Protein AF-A0A3M0ZPH9-F1 (afdb_monomer)

Foldseek 3Di:
DDDDDDDDDDDDDDDDDDDDPDDDPPDPPVPDPPDPPPPDDPVQWDDDDDDDTHGRDDDDDDDFDDQEFEEELPPEDLQFPRRDLVRHHNDALQFPPRDHNNVVDDDQ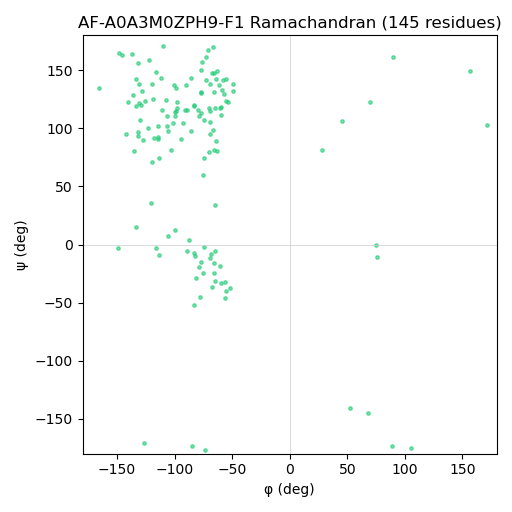GEYEYAAPGDDPTDGDDPDAADPVGGRHDYYDPVGHDHD

Secondary structure (DSSP, 8-state):
-----------------------------TT----------GGGEEE-SSS-EEE-PPPP-----SEEEEE-TTT--TTS-SSSGGG-BSS-TTSTT--HHHHH--SSEEEEEEET----S---------SSS--EEEEEEEEES--

Nearest PDB structures (foldseek):
  7v6i-assembly1_A  TM=6.577E-01  e=1.053E-01  Bifidobacterium saguini DSM 23967

Sequence (147 aa):
MVSNDYRVKSAMMLALLSIVCFGQQTGWDGRDFGKVPSRVDPAAIKVDGPVDIEWLPAPYGFKVEGEVAYIDFENGDDTNTGRSKDSAWKHHPWDPNASGNAKGAKGICTYVFKGGVVYRGALICRESGTAAQPIRLVRDPSWGDGD

Mean predicted aligned error: 15.44 Å

pLDDT: mean 75.66, std 24.24, range [30.03, 98.69]

Solvent-accessible surface area (backbone atoms only — not comparable to full-atom values): 9625 Å² total; per-residue (Å²): 139,89,81,90,85,89,80,85,78,86,84,86,77,90,80,81,88,78,92,77,90,72,89,73,86,72,75,86,64,95,80,73,86,74,73,74,83,72,86,62,67,76,90,28,57,51,73,74,64,100,79,46,74,47,86,43,76,78,79,88,73,79,80,84,59,84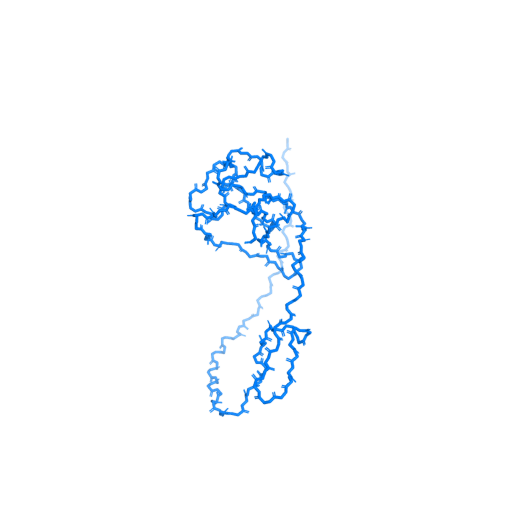,49,60,36,25,32,28,58,84,82,30,40,22,72,35,83,15,72,39,84,93,32,12,9,28,36,56,42,45,19,84,85,28,41,64,47,24,39,70,54,82,81,62,33,23,38,33,38,40,26,58,56,79,75,87,76,53,82,53,83,85,76,79,50,47,95,91,50,57,57,40,82,45,53,44,89,92,34,58,75,52,133

Structure (mmCIF, N/CA/C/O backbone):
data_AF-A0A3M0ZPH9-F1
#
_entry.id   AF-A0A3M0ZPH9-F1
#
loop_
_atom_site.group_PDB
_atom_site.id
_atom_site.type_symbol
_atom_site.label_atom_id
_atom_site.label_alt_id
_atom_site.label_comp_id
_atom_site.label_asym_id
_atom_site.label_entity_id
_atom_site.label_seq_id
_atom_site.pdbx_PDB_ins_code
_atom_site.Cartn_x
_atom_site.Cartn_y
_atom_site.Cartn_z
_atom_site.occupancy
_atom_site.B_iso_or_equiv
_atom_site.auth_seq_id
_atom_site.auth_comp_id
_atom_site.auth_asym_id
_atom_site.auth_atom_id
_atom_site.pdbx_PDB_model_num
ATOM 1 N N . MET A 1 1 ? -27.517 44.848 11.604 1.00 36.81 1 MET A N 1
ATOM 2 C CA . MET A 1 1 ? -27.925 45.640 10.425 1.00 36.81 1 MET A CA 1
ATOM 3 C C . MET A 1 1 ? -27.174 45.114 9.217 1.00 36.81 1 MET A C 1
ATOM 5 O O . MET A 1 1 ? -25.995 44.812 9.328 1.00 36.81 1 MET A O 1
ATOM 9 N N . VAL A 1 2 ? -27.925 44.892 8.145 1.00 38.91 2 VAL A N 1
ATOM 10 C CA . VAL A 1 2 ? -27.596 44.189 6.897 1.00 38.91 2 VAL A CA 1
ATOM 11 C C . VAL A 1 2 ? -26.930 45.134 5.891 1.00 38.91 2 VAL A C 1
ATOM 13 O O . VAL A 1 2 ? -27.353 46.280 5.819 1.00 38.91 2 VAL A O 1
ATOM 16 N N . SER A 1 3 ? -25.956 44.634 5.115 1.00 38.31 3 SER A N 1
ATOM 17 C CA . SER A 1 3 ? -25.769 44.811 3.648 1.00 38.31 3 SER A CA 1
ATOM 18 C C . SER A 1 3 ? -24.392 44.218 3.301 1.00 38.31 3 SER A C 1
ATOM 20 O O . SER A 1 3 ? -23.387 44.705 3.798 1.00 38.31 3 SER A O 1
ATOM 22 N N . ASN A 1 4 ? -24.251 43.025 2.719 1.00 39.53 4 ASN A N 1
ATOM 23 C CA . ASN A 1 4 ? -24.488 42.624 1.327 1.00 39.53 4 ASN A CA 1
ATOM 24 C C . ASN A 1 4 ? -23.898 43.603 0.301 1.00 39.53 4 ASN A C 1
ATOM 26 O O . ASN A 1 4 ? -24.471 44.664 0.079 1.00 39.53 4 ASN A O 1
ATOM 30 N N . ASP A 1 5 ? -22.799 43.203 -0.344 1.00 48.16 5 ASP A N 1
ATOM 31 C CA . ASP A 1 5 ? -22.363 43.764 -1.622 1.00 48.16 5 ASP A CA 1
ATOM 32 C C . ASP A 1 5 ? -21.781 42.651 -2.504 1.00 48.16 5 ASP A C 1
ATOM 34 O O . ASP A 1 5 ? -20.621 42.250 -2.416 1.00 48.16 5 ASP A O 1
ATOM 38 N N . TYR A 1 6 ? -22.661 42.122 -3.354 1.00 34.28 6 TYR A N 1
ATOM 39 C CA . TYR A 1 6 ? -22.329 41.328 -4.526 1.00 34.28 6 TYR A CA 1
ATOM 40 C C . TYR A 1 6 ? -21.998 42.289 -5.670 1.00 34.28 6 TYR A C 1
ATOM 42 O O . TYR A 1 6 ? -22.869 43.027 -6.129 1.00 34.28 6 TYR A O 1
ATOM 50 N N . ARG A 1 7 ? -20.782 42.222 -6.219 1.00 43.34 7 ARG A N 1
ATOM 51 C CA . ARG A 1 7 ? -20.509 42.726 -7.573 1.00 43.34 7 ARG A CA 1
ATOM 52 C C . ARG A 1 7 ? -19.824 41.673 -8.427 1.00 43.34 7 ARG A C 1
ATOM 54 O O . ARG A 1 7 ? -18.609 41.557 -8.518 1.00 43.34 7 ARG A O 1
ATOM 61 N N . VAL A 1 8 ? -20.714 40.937 -9.075 1.00 38.97 8 VAL A N 1
ATOM 62 C CA . VAL A 1 8 ? -20.555 40.145 -10.286 1.00 38.97 8 VAL A CA 1
ATOM 63 C C . VAL A 1 8 ? -19.866 40.979 -11.373 1.00 38.97 8 VAL A C 1
ATOM 65 O O . VAL A 1 8 ? -20.310 42.087 -11.675 1.00 38.97 8 VAL A O 1
ATOM 68 N N . LYS A 1 9 ? -18.838 40.430 -12.023 1.00 43.12 9 LYS A N 1
ATOM 69 C CA . LYS A 1 9 ? -18.496 40.791 -13.404 1.00 43.12 9 LYS A CA 1
ATOM 70 C C . LYS A 1 9 ? -18.298 39.515 -14.208 1.00 43.12 9 LYS A C 1
ATOM 72 O O . LYS A 1 9 ? -17.228 38.920 -14.223 1.00 43.12 9 LYS A O 1
ATOM 77 N N . SER A 1 10 ? -19.394 39.112 -14.847 1.00 33.94 10 SER A N 1
ATOM 78 C CA . SER A 1 10 ? -19.384 38.241 -16.015 1.00 33.94 10 SER A CA 1
ATOM 79 C C . SER A 1 10 ? -18.534 38.877 -17.112 1.00 33.94 10 SER A C 1
ATOM 81 O O . SER A 1 10 ? -18.770 40.028 -17.475 1.00 33.94 10 SER A O 1
ATOM 83 N N . ALA A 1 11 ? -17.606 38.112 -17.675 1.00 37.72 11 ALA A N 1
ATOM 84 C CA . ALA A 1 11 ? -17.144 38.299 -19.042 1.00 37.72 11 ALA A CA 1
ATOM 85 C C . ALA A 1 11 ? -17.503 37.019 -19.798 1.00 37.72 11 ALA A C 1
ATOM 87 O O . ALA A 1 11 ? -16.804 36.012 -19.771 1.00 37.72 11 ALA A O 1
ATOM 88 N N . MET A 1 12 ? -18.691 37.073 -20.383 1.00 33.50 12 MET A N 1
ATOM 89 C CA . MET A 1 12 ? -19.226 36.129 -21.343 1.00 33.50 12 MET A CA 1
ATOM 90 C C . MET A 1 12 ? -18.589 36.477 -22.692 1.00 33.50 12 MET A C 1
ATOM 92 O O . MET A 1 12 ? -18.816 37.569 -23.205 1.00 33.50 12 MET A O 1
ATOM 96 N N . MET A 1 13 ? -17.794 35.577 -23.265 1.00 30.03 13 MET A N 1
ATOM 97 C CA . MET A 1 13 ? -17.472 35.632 -24.690 1.00 30.03 13 MET A CA 1
ATOM 98 C C . MET A 1 13 ? -17.670 34.242 -25.283 1.00 30.03 13 MET A C 1
ATOM 100 O O . MET A 1 13 ? -16.831 33.354 -25.170 1.00 30.03 13 MET A O 1
ATOM 104 N N . LEU A 1 14 ? -18.860 34.077 -25.864 1.00 34.34 14 LEU A N 1
ATOM 105 C CA . LEU A 1 14 ? -19.174 33.044 -26.838 1.00 34.34 14 LEU A CA 1
ATOM 106 C C . LEU A 1 14 ? -18.231 33.188 -28.039 1.00 34.34 14 LEU A C 1
ATOM 108 O O . LEU A 1 14 ? -18.152 34.265 -28.628 1.00 34.34 14 LEU A O 1
ATOM 112 N N . ALA A 1 15 ? -17.652 32.076 -28.480 1.00 34.53 15 ALA A N 1
ATOM 113 C CA . ALA A 1 15 ? -17.408 31.839 -29.895 1.00 34.53 15 ALA A CA 1
ATOM 114 C C . ALA A 1 15 ? -17.694 30.365 -30.206 1.00 34.53 15 ALA A C 1
ATOM 116 O O . ALA A 1 15 ? -17.187 29.449 -29.564 1.00 34.53 15 ALA A O 1
ATOM 117 N N . LEU A 1 16 ? -18.609 30.204 -31.155 1.00 33.28 16 LEU A N 1
ATOM 118 C CA . LEU A 1 16 ? -19.181 28.988 -31.708 1.00 33.28 16 LEU A CA 1
ATOM 119 C C . LEU A 1 16 ? -18.205 28.219 -32.613 1.00 33.28 16 LEU A C 1
ATOM 121 O O . LEU A 1 16 ? -17.331 28.822 -33.224 1.00 33.28 16 LEU A O 1
ATOM 125 N N . LEU A 1 17 ? -18.552 26.937 -32.812 1.00 31.64 17 LEU A N 1
ATOM 126 C CA . LEU A 1 17 ? -18.252 26.077 -33.970 1.00 31.64 17 LEU A CA 1
ATOM 127 C C . LEU A 1 17 ? -16.768 25.673 -34.132 1.00 31.64 17 LEU A C 1
ATOM 129 O O . LEU A 1 17 ? -15.890 26.493 -34.333 1.00 31.64 17 LEU A O 1
ATOM 133 N N . SER A 1 18 ? -16.401 24.392 -34.171 1.00 36.06 18 SER A N 1
ATOM 134 C CA . SER A 1 18 ? -16.939 23.400 -35.104 1.00 36.06 18 SER A CA 1
ATOM 135 C C . SER A 1 18 ? -16.574 21.983 -34.652 1.00 36.06 18 SER A C 1
ATOM 137 O O . SER A 1 18 ? -15.418 21.700 -34.347 1.00 36.06 18 SER A O 1
ATOM 139 N N . ILE A 1 19 ? -17.551 21.076 -34.681 1.00 48.06 19 ILE A N 1
ATOM 140 C CA . ILE A 1 19 ? -17.298 19.638 -34.773 1.00 48.06 19 ILE A CA 1
ATOM 141 C C . ILE A 1 19 ? -16.753 19.391 -36.178 1.00 48.06 19 ILE A C 1
ATOM 143 O O . ILE A 1 19 ? -17.467 19.586 -37.159 1.00 48.06 19 ILE A O 1
ATOM 147 N N . VAL A 1 20 ? -15.502 18.953 -36.275 1.00 40.59 20 VAL A N 1
ATOM 148 C CA . VAL A 1 20 ? -14.995 18.285 -37.472 1.00 40.59 20 VAL A CA 1
ATOM 149 C C . VAL A 1 20 ? -14.685 16.852 -37.070 1.00 40.59 20 VAL A C 1
ATOM 151 O O . VAL A 1 20 ? -13.602 16.529 -36.591 1.00 40.59 20 VAL A O 1
ATOM 154 N N . CYS A 1 21 ? -15.674 15.982 -37.262 1.00 42.22 21 CYS A N 1
ATOM 155 C CA . CYS A 1 21 ? -15.413 14.576 -37.516 1.00 42.22 21 CYS A CA 1
ATOM 156 C C . CYS A 1 21 ? -14.781 14.494 -38.909 1.00 42.22 21 CYS A C 1
ATOM 158 O O . CYS A 1 21 ? -15.496 14.475 -39.907 1.00 42.22 21 CYS A O 1
ATOM 160 N N . PHE A 1 22 ? -13.453 14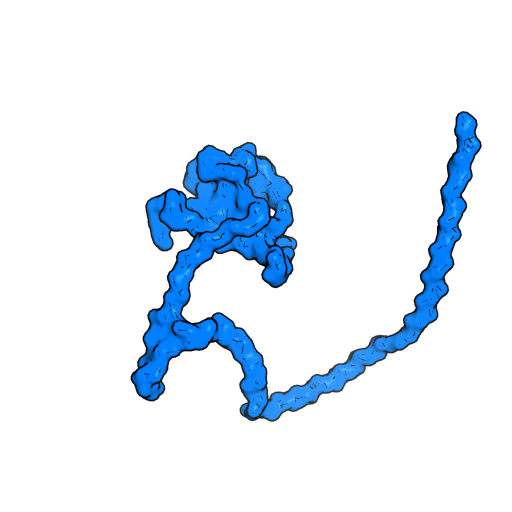.471 -38.989 1.00 37.44 22 PHE A N 1
ATOM 161 C CA . PHE A 1 22 ? -12.775 13.963 -40.175 1.00 37.44 22 PHE A CA 1
ATOM 162 C C . PHE A 1 22 ? -12.182 12.610 -39.824 1.00 37.44 22 PHE A C 1
ATOM 164 O O . PHE A 1 22 ? -11.158 12.506 -39.152 1.00 37.44 22 PHE A O 1
ATOM 171 N N . GLY A 1 23 ? -12.868 11.562 -40.281 1.00 47.47 23 GLY A N 1
ATOM 172 C CA . GLY A 1 23 ? -12.226 10.285 -40.499 1.00 47.47 23 GLY A CA 1
ATOM 173 C C . GLY A 1 23 ? -11.110 10.499 -41.511 1.00 47.47 23 GLY A C 1
ATOM 174 O O . GLY A 1 23 ? -11.360 10.776 -42.680 1.00 47.47 23 GLY A O 1
ATOM 175 N N . GLN A 1 24 ? -9.874 10.378 -41.053 1.00 41.00 24 GLN A N 1
ATOM 176 C CA . GLN A 1 24 ? -8.771 10.010 -41.917 1.00 41.00 24 GLN A CA 1
ATOM 177 C C . GLN A 1 24 ? -8.311 8.651 -41.425 1.00 41.00 24 GLN A C 1
ATOM 179 O O . GLN A 1 24 ? -7.505 8.510 -40.511 1.00 41.00 24 GLN A O 1
ATOM 184 N N . GLN A 1 25 ? -8.920 7.641 -42.032 1.00 48.00 25 GLN A N 1
ATOM 185 C CA . GLN A 1 25 ? -8.386 6.299 -42.126 1.00 48.00 25 GLN A CA 1
ATOM 186 C C . GLN A 1 25 ? -7.090 6.423 -42.938 1.00 48.00 25 GLN A C 1
ATOM 188 O O . GLN A 1 25 ? -7.082 6.263 -44.156 1.00 48.00 25 GLN A O 1
ATOM 193 N N . THR A 1 26 ? -6.009 6.845 -42.281 1.00 40.53 26 THR A N 1
ATOM 194 C CA . THR A 1 26 ? -4.679 6.841 -42.880 1.00 40.53 26 THR A CA 1
ATOM 195 C C . THR A 1 26 ? -4.266 5.388 -43.001 1.00 40.53 26 THR A C 1
ATOM 197 O O . THR A 1 26 ? -4.232 4.654 -42.012 1.00 40.53 26 THR A O 1
ATOM 200 N N . GLY A 1 27 ? -4.073 4.971 -44.248 1.00 34.84 27 GLY A N 1
ATOM 201 C CA . GLY A 1 27 ? -3.780 3.602 -44.619 1.00 34.84 27 GLY A CA 1
ATOM 202 C C . GLY A 1 27 ? -2.658 3.007 -43.782 1.00 34.84 27 GLY A C 1
ATOM 203 O O . GLY A 1 27 ? -1.635 3.639 -43.532 1.00 34.84 27 GLY A O 1
ATOM 204 N N . TRP A 1 28 ? -2.869 1.755 -43.388 1.00 37.12 28 TRP A N 1
ATOM 205 C CA . TRP A 1 28 ? -1.797 0.849 -43.016 1.00 37.12 28 TRP A CA 1
ATOM 206 C C . TRP A 1 28 ? -0.951 0.563 -44.263 1.00 37.12 28 TRP A C 1
ATOM 208 O O . TRP A 1 28 ? -1.128 -0.434 -44.959 1.00 37.12 28 TRP A O 1
ATOM 218 N N . ASP A 1 29 ? -0.050 1.485 -44.572 1.00 45.78 29 ASP A N 1
ATOM 219 C CA . ASP A 1 29 ? 1.197 1.177 -45.252 1.00 45.78 29 ASP A CA 1
ATOM 220 C C . ASP A 1 29 ? 2.030 0.392 -44.232 1.00 45.78 29 ASP A C 1
ATOM 222 O O . ASP A 1 29 ? 2.493 0.946 -43.239 1.00 45.78 29 ASP A O 1
ATOM 226 N N . GLY A 1 30 ? 2.153 -0.922 -44.419 1.00 51.56 30 GLY A N 1
ATOM 227 C CA . GLY A 1 30 ? 2.853 -1.829 -43.506 1.00 51.56 30 GLY A CA 1
ATOM 228 C C . GLY A 1 30 ? 4.369 -1.605 -43.372 1.00 51.56 30 GLY A C 1
ATOM 229 O O . GLY A 1 30 ? 5.095 -2.588 -43.232 1.00 51.56 30 GLY A O 1
ATOM 230 N N . ARG A 1 31 ? 4.875 -0.366 -43.451 1.00 50.19 31 ARG A N 1
ATOM 231 C CA . ARG A 1 31 ? 6.302 -0.022 -43.333 1.00 50.19 31 ARG A CA 1
ATOM 232 C C . ARG A 1 31 ? 6.628 1.160 -42.417 1.00 50.19 31 ARG A C 1
ATOM 234 O O . ARG A 1 31 ? 7.771 1.605 -42.435 1.00 50.19 31 ARG A O 1
ATOM 241 N N . ASP A 1 32 ? 5.708 1.609 -41.564 1.00 47.06 32 ASP A N 1
ATOM 242 C CA . ASP A 1 32 ? 6.008 2.638 -40.557 1.00 47.06 32 ASP A CA 1
ATOM 243 C C . ASP A 1 32 ? 5.912 2.077 -39.127 1.00 47.06 32 ASP A C 1
ATOM 245 O O . ASP A 1 32 ? 4.972 2.327 -38.373 1.00 47.06 32 ASP A O 1
ATOM 249 N N . PHE A 1 33 ? 6.915 1.285 -38.729 1.00 44.66 33 PHE A N 1
ATOM 250 C CA . PHE A 1 33 ? 7.170 0.976 -37.315 1.00 44.66 33 PHE A CA 1
ATOM 251 C C . PHE A 1 33 ? 7.811 2.196 -36.629 1.00 44.66 33 PHE A C 1
ATOM 253 O O . PHE A 1 33 ? 8.930 2.145 -36.113 1.00 44.66 33 PHE A O 1
ATOM 260 N N . GLY A 1 34 ? 7.103 3.325 -36.639 1.00 40.06 34 GLY A N 1
ATOM 261 C CA . GLY A 1 34 ? 7.456 4.518 -35.885 1.00 40.06 34 GLY A CA 1
ATOM 262 C C . GLY A 1 34 ? 7.338 4.235 -34.392 1.00 40.06 34 GLY A C 1
ATOM 263 O O . GLY A 1 34 ? 6.240 4.247 -33.847 1.00 40.06 34 GLY A O 1
ATOM 264 N N . LYS A 1 35 ? 8.479 3.944 -33.753 1.00 45.94 35 LYS A N 1
ATOM 265 C CA . LYS A 1 35 ? 8.708 3.894 -32.296 1.00 45.94 35 LYS A CA 1
ATOM 266 C C . LYS A 1 35 ? 7.465 3.540 -31.473 1.00 45.94 35 LYS A C 1
ATOM 268 O O . LYS A 1 35 ? 6.874 4.387 -30.805 1.00 45.94 35 LYS A O 1
ATOM 273 N N . VAL A 1 36 ? 7.165 2.249 -31.397 1.00 42.66 36 VAL A N 1
ATOM 274 C CA . VAL A 1 36 ? 6.614 1.710 -30.150 1.00 42.66 36 VAL A CA 1
ATOM 275 C C . VAL A 1 36 ? 7.591 2.123 -29.043 1.00 42.66 36 VAL A C 1
ATOM 277 O O . VAL A 1 36 ? 8.775 1.798 -29.165 1.00 42.66 36 VAL A O 1
ATOM 280 N N . PRO A 1 37 ? 7.188 2.852 -27.985 1.00 40.72 37 PRO A N 1
ATOM 281 C CA . PRO A 1 37 ? 8.040 2.991 -26.820 1.00 40.72 37 PRO A CA 1
ATOM 282 C C . PRO A 1 37 ? 8.062 1.624 -26.134 1.00 40.72 37 PRO A C 1
ATOM 284 O O . PRO A 1 37 ? 7.342 1.382 -25.168 1.00 40.72 37 PRO A O 1
ATOM 287 N N . SER A 1 38 ? 8.874 0.701 -26.653 1.00 46.91 38 SER A N 1
ATOM 288 C CA . SER A 1 38 ? 9.339 -0.443 -25.889 1.00 46.91 38 SER A CA 1
ATOM 289 C C . SER A 1 38 ? 10.177 0.150 -24.769 1.00 46.91 38 SER A C 1
ATOM 291 O O . SER A 1 38 ? 11.362 0.437 -24.939 1.00 46.91 38 SER A O 1
ATOM 293 N N . ARG A 1 39 ? 9.535 0.459 -23.644 1.00 52.62 39 ARG A N 1
ATOM 294 C CA . ARG A 1 39 ? 10.223 0.950 -22.459 1.00 52.62 39 ARG A CA 1
ATOM 295 C C . ARG A 1 39 ? 10.942 -0.231 -21.814 1.00 52.62 39 ARG A C 1
ATOM 297 O O . ARG A 1 39 ? 10.509 -0.756 -20.798 1.00 52.62 39 ARG A O 1
ATOM 304 N N . VAL A 1 40 ? 12.030 -0.642 -22.449 1.00 47.78 40 VAL A N 1
ATOM 305 C CA . VAL A 1 40 ? 13.154 -1.303 -21.802 1.00 47.78 40 VAL A CA 1
ATOM 306 C C . VAL A 1 40 ? 14.262 -0.267 -21.889 1.00 47.78 40 VAL A C 1
ATOM 308 O O . VAL A 1 40 ? 14.609 0.159 -22.991 1.00 47.78 40 VAL A O 1
ATOM 311 N N . ASP A 1 41 ? 14.736 0.238 -20.751 1.00 45.44 41 ASP A N 1
ATOM 312 C CA . ASP A 1 41 ? 15.901 1.121 -20.758 1.00 45.44 41 ASP A CA 1
ATOM 313 C C . ASP A 1 41 ? 17.049 0.381 -21.471 1.00 45.44 41 ASP A C 1
ATOM 315 O O . ASP A 1 41 ? 17.407 -0.721 -21.048 1.00 45.44 41 ASP A O 1
ATOM 319 N N . PRO A 1 42 ? 17.648 0.939 -22.541 1.00 48.88 42 PRO A N 1
ATOM 320 C CA . PRO A 1 42 ? 18.685 0.252 -23.316 1.00 48.88 42 PRO A CA 1
ATOM 321 C C . PRO A 1 42 ? 19.972 -0.004 -22.516 1.00 48.88 42 PRO A C 1
ATOM 323 O O . PRO A 1 42 ? 20.867 -0.688 -22.996 1.00 48.88 42 PRO A O 1
ATOM 326 N N . ALA A 1 43 ? 20.066 0.500 -21.282 1.00 50.22 43 ALA A N 1
ATOM 327 C CA . ALA A 1 43 ? 21.145 0.173 -20.357 1.00 50.22 43 ALA A CA 1
ATOM 328 C C . ALA A 1 43 ? 21.097 -1.282 -19.835 1.00 50.22 43 ALA A C 1
ATOM 330 O O . ALA A 1 43 ? 22.065 -1.721 -19.221 1.00 50.22 43 ALA A O 1
ATOM 331 N N . ALA A 1 44 ? 20.001 -2.018 -20.064 1.00 55.12 44 ALA A N 1
ATOM 332 C CA . ALA A 1 44 ? 19.747 -3.333 -19.469 1.00 55.12 44 ALA A CA 1
ATOM 333 C C . ALA A 1 44 ? 19.907 -4.534 -20.424 1.00 55.12 44 ALA A C 1
ATOM 335 O O . ALA A 1 44 ? 19.543 -5.651 -20.053 1.00 55.12 44 ALA A O 1
ATOM 336 N N . ILE A 1 45 ? 20.400 -4.327 -21.651 1.00 53.25 45 ILE A N 1
ATOM 337 C CA . ILE A 1 45 ? 20.541 -5.394 -22.654 1.00 53.25 45 ILE A CA 1
ATOM 338 C C . ILE A 1 45 ? 21.932 -5.316 -23.285 1.00 53.25 45 ILE A C 1
ATOM 340 O O . ILE A 1 45 ? 22.262 -4.323 -23.936 1.00 53.25 45 ILE A O 1
ATOM 344 N N . LYS A 1 46 ? 22.730 -6.378 -23.141 1.00 57.59 46 LYS A N 1
ATOM 345 C CA . LYS A 1 46 ? 23.870 -6.634 -24.033 1.00 57.59 46 LYS A CA 1
ATOM 346 C C . LYS A 1 46 ? 23.444 -7.652 -25.084 1.00 57.59 46 LYS A C 1
ATOM 348 O O . LYS A 1 46 ? 22.780 -8.632 -24.752 1.00 57.59 46 LYS A O 1
ATOM 353 N N . VAL A 1 47 ? 23.788 -7.381 -26.341 1.00 56.59 47 VAL A N 1
ATOM 354 C CA . VAL A 1 47 ? 23.501 -8.264 -27.478 1.00 56.59 47 VAL A CA 1
ATOM 355 C C . VAL A 1 47 ? 24.832 -8.763 -28.024 1.00 56.59 47 VAL A C 1
ATOM 357 O O . VAL A 1 47 ? 25.512 -8.033 -28.746 1.00 56.59 47 VAL A O 1
ATOM 360 N N . ASP A 1 48 ? 25.188 -9.998 -27.685 1.00 57.53 48 ASP A N 1
ATOM 361 C CA . ASP A 1 48 ? 26.409 -10.652 -28.159 1.00 57.53 48 ASP A CA 1
ATOM 362 C C . ASP A 1 48 ? 26.040 -11.655 -29.268 1.00 57.53 48 ASP A C 1
ATOM 364 O O . ASP A 1 48 ? 25.885 -12.851 -29.050 1.00 57.53 48 ASP A O 1
ATOM 368 N N . GLY A 1 49 ? 25.865 -11.160 -30.498 1.00 59.12 49 GLY A N 1
ATOM 369 C CA . GLY A 1 49 ? 25.592 -12.001 -31.673 1.00 59.12 49 GLY A CA 1
ATOM 370 C C . GLY A 1 49 ? 24.104 -12.287 -31.947 1.00 59.12 49 GLY A C 1
ATOM 371 O O . GLY A 1 49 ? 23.228 -11.664 -31.352 1.00 59.12 49 GLY A O 1
ATOM 372 N N . PRO A 1 50 ? 23.786 -13.164 -32.923 1.00 63.75 50 PRO A N 1
ATOM 373 C CA . PRO A 1 50 ? 22.483 -13.165 -33.595 1.00 63.75 50 PRO A CA 1
ATOM 374 C C . PRO A 1 50 ? 21.271 -13.588 -32.745 1.00 63.75 50 PRO A C 1
ATOM 376 O O . PRO A 1 50 ? 20.156 -13.430 -33.237 1.00 63.75 50 PRO A O 1
ATOM 379 N N . VAL A 1 51 ? 21.439 -14.095 -31.514 1.00 60.88 51 VAL A N 1
ATOM 380 C CA . VAL A 1 51 ? 20.306 -14.539 -30.670 1.00 60.88 51 VAL A CA 1
ATOM 381 C C . VAL A 1 51 ? 20.470 -14.403 -29.145 1.00 60.88 51 VAL A C 1
ATOM 383 O O . VAL A 1 51 ? 19.490 -14.651 -28.445 1.00 60.88 51 VAL A O 1
ATOM 386 N N . ASP A 1 52 ? 21.603 -13.954 -28.598 1.00 66.38 52 ASP A N 1
ATOM 387 C CA . ASP A 1 52 ? 21.773 -13.918 -27.135 1.00 66.38 52 ASP A CA 1
ATOM 388 C C . ASP A 1 52 ? 21.522 -12.509 -26.567 1.00 66.38 52 ASP A C 1
ATOM 390 O O . ASP A 1 52 ? 22.292 -11.574 -26.791 1.00 66.38 52 ASP A O 1
ATOM 394 N N . ILE A 1 53 ? 20.410 -12.361 -25.833 1.00 74.44 53 ILE A N 1
ATOM 395 C CA . ILE A 1 53 ? 20.100 -11.181 -25.012 1.00 74.44 53 ILE A CA 1
ATOM 396 C C . ILE A 1 53 ? 20.459 -11.462 -23.549 1.00 74.44 53 ILE A C 1
ATOM 398 O O . ILE A 1 53 ? 19.849 -12.312 -22.899 1.00 74.44 53 ILE A O 1
ATOM 402 N N . GLU A 1 54 ? 21.436 -10.735 -23.007 1.00 75.38 54 GLU A N 1
ATOM 403 C CA . GLU A 1 54 ? 21.741 -10.769 -21.572 1.00 75.38 54 GLU A CA 1
ATOM 404 C C . GLU A 1 54 ? 20.788 -9.817 -20.830 1.00 75.38 54 GLU A C 1
ATOM 406 O O . GLU A 1 54 ? 20.774 -8.612 -21.092 1.00 75.38 54 GLU A O 1
ATOM 411 N N . TRP A 1 55 ? 19.979 -10.347 -19.906 1.00 76.94 55 TRP A N 1
ATOM 412 C CA . TRP A 1 55 ? 19.098 -9.546 -19.050 1.00 76.94 55 TRP A CA 1
ATOM 413 C C . TRP A 1 55 ? 19.896 -8.909 -17.905 1.00 76.94 55 TRP A C 1
ATOM 415 O O . TRP A 1 55 ? 20.322 -9.604 -16.982 1.00 76.94 55 TRP A O 1
ATOM 425 N N . LEU A 1 56 ? 20.067 -7.583 -17.940 1.00 81.12 56 LEU A N 1
ATOM 426 C CA . LEU A 1 56 ? 20.781 -6.798 -16.923 1.00 81.12 56 LEU A CA 1
ATOM 427 C C . LEU A 1 56 ? 19.848 -5.760 -16.274 1.00 81.12 56 LEU A C 1
ATOM 429 O O . LEU A 1 56 ? 19.978 -4.561 -16.530 1.00 81.12 56 LEU A O 1
ATOM 433 N N . PRO A 1 57 ? 18.874 -6.177 -15.447 1.00 82.19 57 PRO A N 1
ATOM 434 C CA . PRO A 1 57 ? 17.939 -5.245 -14.841 1.00 82.19 57 PRO A CA 1
ATOM 435 C C . PRO A 1 57 ? 18.679 -4.291 -13.904 1.00 82.19 57 PRO A C 1
ATOM 437 O O . PRO A 1 57 ? 19.581 -4.685 -13.162 1.00 82.19 57 PRO A O 1
ATOM 440 N N . ALA A 1 58 ? 18.254 -3.029 -13.894 1.00 82.06 58 ALA A N 1
ATOM 441 C CA . ALA A 1 58 ? 18.693 -2.104 -12.862 1.00 82.06 58 ALA A CA 1
ATOM 442 C C . ALA A 1 58 ? 18.308 -2.655 -11.471 1.00 82.06 58 ALA A C 1
ATOM 444 O O . ALA A 1 58 ? 17.210 -3.205 -11.323 1.00 82.06 58 ALA A O 1
ATOM 445 N N . PRO A 1 59 ? 19.167 -2.496 -10.445 1.00 83.25 59 PRO A N 1
ATOM 446 C CA . PRO A 1 59 ? 18.824 -2.888 -9.085 1.00 83.25 59 PRO A CA 1
ATOM 447 C C . PRO A 1 59 ? 17.535 -2.212 -8.613 1.00 83.25 59 PRO A C 1
ATOM 449 O O . PRO A 1 59 ? 17.291 -1.037 -8.901 1.00 83.25 59 PRO A O 1
ATOM 452 N N . TYR A 1 60 ? 16.724 -2.943 -7.850 1.00 83.94 60 TYR A N 1
ATOM 453 C CA . TYR A 1 60 ? 15.529 -2.387 -7.228 1.00 83.94 60 TYR A CA 1
ATOM 454 C C . TYR A 1 60 ? 15.899 -1.233 -6.283 1.00 83.94 60 TYR A C 1
ATOM 456 O O . TYR A 1 60 ? 16.622 -1.416 -5.305 1.00 83.94 60 TYR A O 1
ATOM 464 N N . GLY A 1 61 ? 15.392 -0.035 -6.578 1.00 84.25 61 GLY A N 1
ATOM 465 C CA . GLY A 1 61 ? 15.570 1.149 -5.745 1.00 84.25 61 GLY A CA 1
ATOM 466 C C . GLY A 1 61 ? 14.320 1.429 -4.921 1.00 84.25 61 GLY A C 1
ATOM 467 O O . GLY A 1 61 ? 13.339 1.951 -5.452 1.00 84.25 61 GLY A O 1
ATOM 468 N N . PHE A 1 62 ? 14.357 1.128 -3.621 1.00 87.69 62 PHE A N 1
ATOM 469 C CA . PHE A 1 62 ? 13.296 1.544 -2.706 1.00 87.69 62 PHE A CA 1
ATOM 470 C C . PHE A 1 62 ? 13.265 3.074 -2.613 1.00 87.69 62 PHE A C 1
ATOM 472 O O . PHE A 1 62 ? 14.231 3.705 -2.181 1.00 87.69 62 PHE A O 1
ATOM 479 N N . LYS A 1 63 ? 12.150 3.675 -3.039 1.00 88.38 63 LYS A N 1
ATOM 480 C CA . LYS A 1 63 ? 11.952 5.125 -3.037 1.00 88.38 63 LYS A CA 1
ATOM 481 C C . LYS A 1 63 ? 10.610 5.465 -2.410 1.00 88.38 63 LYS A C 1
ATOM 483 O O . LYS A 1 63 ? 9.569 5.051 -2.918 1.00 88.38 63 LYS A O 1
ATOM 488 N N . VAL A 1 64 ? 10.654 6.265 -1.352 1.00 87.00 64 VAL A N 1
ATOM 489 C CA . VAL A 1 64 ? 9.470 6.842 -0.714 1.00 87.00 64 VAL A CA 1
ATOM 490 C C . VAL A 1 64 ? 9.426 8.326 -1.040 1.00 87.00 64 VAL A C 1
ATOM 492 O O . VAL A 1 64 ? 10.390 9.049 -0.802 1.00 87.00 64 VAL A O 1
ATOM 495 N N . GLU A 1 65 ? 8.312 8.770 -1.612 1.00 84.94 65 GLU A N 1
ATOM 496 C CA . GLU A 1 65 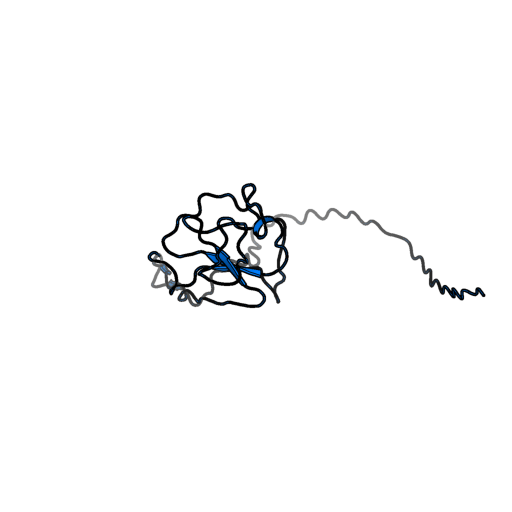? 8.038 10.177 -1.901 1.00 84.94 65 GLU A CA 1
ATOM 497 C C . GLU A 1 65 ? 6.621 10.516 -1.444 1.00 84.94 65 GLU A C 1
ATOM 499 O O . GLU A 1 65 ? 5.705 9.709 -1.614 1.00 84.94 65 GLU A O 1
ATOM 504 N N . GLY A 1 66 ? 6.442 11.721 -0.901 1.00 87.19 66 GLY A N 1
ATOM 505 C CA . GLY A 1 66 ? 5.143 12.185 -0.421 1.00 87.19 66 GLY A CA 1
ATOM 506 C C . GLY A 1 66 ? 4.658 11.424 0.814 1.00 87.19 66 GLY A C 1
ATOM 507 O O . GLY A 1 66 ? 5.449 11.059 1.685 1.00 87.19 66 GLY A O 1
ATOM 508 N N . GLU A 1 67 ? 3.344 11.226 0.898 1.00 92.81 67 GLU A N 1
ATOM 509 C CA . GLU A 1 67 ? 2.730 10.452 1.975 1.00 92.81 67 GLU A CA 1
ATOM 510 C C . GLU A 1 67 ? 3.011 8.957 1.804 1.00 92.81 67 GLU A C 1
ATOM 512 O O . GLU A 1 67 ? 3.000 8.425 0.691 1.00 92.81 67 GLU A O 1
ATOM 517 N N . VAL A 1 68 ? 3.257 8.274 2.922 1.00 95.50 68 VAL A N 1
ATOM 518 C CA . VAL A 1 68 ? 3.570 6.846 2.954 1.00 95.50 68 VAL A CA 1
ATOM 519 C C . VAL A 1 68 ? 2.541 6.090 3.781 1.00 95.50 68 VAL A C 1
ATOM 521 O O . VAL A 1 68 ? 2.145 6.545 4.856 1.00 95.50 68 VAL A O 1
ATOM 524 N N . ALA A 1 69 ? 2.133 4.929 3.281 1.00 97.25 69 ALA A N 1
ATOM 525 C CA . ALA A 1 69 ? 1.268 3.998 3.986 1.00 97.25 69 ALA A CA 1
ATOM 526 C C . ALA A 1 69 ? 1.880 2.594 3.979 1.00 97.25 69 ALA A C 1
ATOM 528 O O . ALA A 1 69 ? 2.303 2.108 2.933 1.00 97.25 69 ALA A O 1
ATOM 529 N N . TYR A 1 70 ? 1.919 1.941 5.135 1.00 98.12 70 TYR A N 1
ATOM 530 C CA . TYR A 1 70 ? 2.477 0.602 5.313 1.00 98.12 70 TYR A CA 1
ATOM 531 C C . TYR A 1 70 ? 1.364 -0.447 5.356 1.00 98.12 70 TYR A C 1
ATOM 533 O O . TYR A 1 70 ? 0.333 -0.234 5.998 1.00 98.12 70 TYR A O 1
ATOM 541 N N . ILE A 1 71 ? 1.578 -1.578 4.682 1.00 98.50 71 ILE A N 1
ATOM 542 C CA . ILE A 1 71 ? 0.602 -2.661 4.526 1.00 98.50 71 ILE A CA 1
ATOM 543 C C . ILE A 1 71 ? 1.246 -3.994 4.917 1.00 98.50 71 ILE A C 1
ATOM 545 O O . ILE A 1 71 ? 2.221 -4.432 4.303 1.00 98.50 71 ILE A O 1
ATOM 549 N N . ASP A 1 72 ? 0.663 -4.650 5.917 1.00 98.31 72 ASP A N 1
ATOM 550 C CA . ASP A 1 72 ? 0.964 -6.016 6.344 1.00 98.31 72 ASP A CA 1
ATOM 551 C C . ASP A 1 72 ? -0.339 -6.822 6.288 1.00 98.31 72 ASP A C 1
ATOM 553 O O . ASP A 1 72 ? -1.183 -6.736 7.175 1.00 98.31 72 ASP A O 1
ATOM 557 N N . PHE A 1 73 ? -0.520 -7.608 5.228 1.00 98.38 73 PHE A N 1
ATOM 558 C CA . PHE A 1 73 ? -1.753 -8.376 5.030 1.00 98.38 73 PHE A CA 1
ATOM 559 C C . PHE A 1 73 ? -1.969 -9.470 6.087 1.00 98.38 73 PHE A C 1
ATOM 561 O O . PHE A 1 73 ? -3.102 -9.889 6.336 1.00 98.38 73 PHE A O 1
ATOM 568 N N . GLU A 1 74 ? -0.897 -9.948 6.714 1.00 97.25 74 GLU A N 1
ATOM 569 C CA . GLU A 1 74 ? -0.965 -11.028 7.690 1.00 97.25 74 GLU A CA 1
ATOM 570 C C . GLU A 1 74 ? -1.351 -10.488 9.069 1.00 97.25 74 GLU A C 1
ATOM 572 O O . GLU A 1 74 ? -2.341 -10.944 9.649 1.00 97.25 74 GLU A O 1
ATOM 577 N N . ASN A 1 75 ? -0.626 -9.469 9.546 1.00 97.81 75 ASN A N 1
ATOM 578 C CA . ASN A 1 75 ? -0.720 -8.981 10.929 1.00 97.81 75 ASN A CA 1
ATOM 579 C C . ASN A 1 75 ? -1.236 -7.541 11.067 1.00 97.81 75 ASN A C 1
ATOM 581 O O . ASN A 1 75 ? -1.379 -7.053 12.187 1.00 97.81 75 ASN A O 1
ATOM 585 N N . GLY A 1 76 ? -1.492 -6.843 9.962 1.00 97.94 76 GLY A N 1
ATOM 586 C CA . GLY A 1 76 ? -2.005 -5.479 9.987 1.00 97.94 76 GLY A CA 1
ATOM 587 C C . GLY A 1 76 ? -3.459 -5.394 10.453 1.00 97.94 76 GLY A C 1
ATOM 588 O O . GLY A 1 76 ? -4.190 -6.388 10.503 1.00 97.94 76 GLY A O 1
ATOM 589 N N . ASP A 1 77 ? -3.889 -4.165 10.737 1.00 98.50 77 ASP A N 1
ATOM 590 C CA . ASP A 1 77 ? -5.268 -3.826 11.096 1.00 98.50 77 ASP A CA 1
ATOM 591 C C . ASP A 1 77 ? -5.687 -2.559 10.342 1.00 98.50 77 ASP A C 1
ATOM 593 O O . ASP A 1 77 ? -4.999 -1.538 10.356 1.00 98.50 77 ASP A O 1
ATOM 597 N N . ASP A 1 78 ? -6.828 -2.612 9.666 1.00 98.56 78 ASP A N 1
ATOM 598 C CA . ASP A 1 78 ? -7.367 -1.501 8.880 1.00 98.56 78 ASP A CA 1
ATOM 599 C C . ASP A 1 78 ? -7.772 -0.279 9.723 1.00 98.56 78 ASP A C 1
ATOM 601 O O . ASP A 1 78 ? -7.956 0.819 9.190 1.00 98.56 78 ASP A O 1
ATOM 605 N N . THR A 1 79 ? -7.919 -0.442 11.036 1.00 98.44 79 THR A N 1
ATOM 606 C CA . THR A 1 79 ? -8.154 0.649 11.987 1.00 98.44 79 THR A CA 1
ATOM 607 C C . THR A 1 79 ? -6.864 1.360 12.403 1.00 98.44 79 THR A C 1
ATOM 609 O O . THR A 1 79 ? -6.931 2.446 12.983 1.00 98.44 79 THR A O 1
ATOM 612 N N . ASN A 1 80 ? -5.685 0.830 12.058 1.00 98.50 80 ASN A N 1
ATOM 613 C CA . ASN A 1 80 ? -4.413 1.492 12.338 1.00 98.50 80 ASN A CA 1
ATOM 614 C C . ASN A 1 80 ? -4.241 2.797 11.542 1.00 98.50 80 ASN A C 1
ATOM 616 O O . ASN A 1 80 ? -4.998 3.119 10.624 1.00 98.50 80 ASN A O 1
ATOM 620 N N . THR A 1 81 ? -3.210 3.576 11.882 1.00 97.50 81 THR A N 1
ATOM 621 C CA . THR A 1 81 ? -2.912 4.831 11.169 1.00 97.50 81 THR A CA 1
ATOM 622 C C . THR A 1 81 ? -2.273 4.614 9.797 1.00 97.50 81 THR A C 1
ATOM 624 O O . THR A 1 81 ? -2.358 5.504 8.956 1.00 97.50 81 THR A O 1
ATOM 627 N N . GLY A 1 82 ? -1.611 3.473 9.574 1.00 96.94 82 GLY A N 1
ATOM 628 C CA . GLY A 1 82 ? -0.873 3.168 8.348 1.00 96.94 82 GLY A CA 1
ATOM 629 C C . GLY A 1 82 ? 0.460 3.905 8.220 1.00 96.94 82 GLY A C 1
ATOM 630 O O . GLY A 1 82 ? 1.153 3.713 7.230 1.00 96.94 82 GLY A O 1
ATOM 631 N N . ARG A 1 83 ? 0.849 4.751 9.186 1.00 95.75 83 ARG A N 1
ATOM 632 C CA . ARG A 1 83 ? 1.995 5.675 9.055 1.00 95.75 83 ARG A CA 1
ATOM 633 C C . ARG A 1 83 ? 3.340 5.088 9.494 1.00 95.75 83 ARG A C 1
ATOM 635 O O . ARG A 1 83 ? 4.367 5.743 9.333 1.00 95.75 83 ARG A O 1
ATOM 642 N N . SER A 1 84 ? 3.353 3.874 10.040 1.00 97.06 84 SER A N 1
ATOM 643 C CA . SER A 1 84 ? 4.569 3.153 10.433 1.00 97.06 84 SER A CA 1
ATOM 644 C C . SER A 1 84 ? 4.419 1.647 10.222 1.00 97.06 84 SER A C 1
ATOM 646 O O . SER A 1 84 ? 3.302 1.142 10.129 1.00 97.06 84 SER A O 1
ATOM 648 N N . LYS A 1 85 ? 5.548 0.929 10.215 1.00 97.00 85 LYS A N 1
ATOM 649 C CA . LYS A 1 85 ? 5.602 -0.542 10.137 1.00 97.00 85 LYS A CA 1
ATOM 650 C C . LYS A 1 85 ? 4.785 -1.215 11.254 1.00 97.00 85 LYS A C 1
ATOM 652 O O . LYS A 1 85 ? 4.068 -2.169 10.984 1.00 97.00 85 LYS A O 1
ATOM 657 N N . ASP A 1 86 ? 4.832 -0.665 12.472 1.00 97.19 86 ASP A N 1
ATOM 658 C CA . ASP A 1 86 ? 4.106 -1.188 13.646 1.00 97.19 86 ASP A CA 1
ATOM 659 C C . ASP A 1 86 ? 2.609 -0.846 13.648 1.00 97.19 86 ASP A C 1
ATOM 661 O O . ASP A 1 86 ? 1.834 -1.416 14.409 1.00 97.19 86 ASP A O 1
ATOM 665 N N . SER A 1 87 ? 2.193 0.108 12.813 1.00 97.88 87 SER A N 1
ATOM 666 C CA . SER A 1 87 ? 0.795 0.517 12.657 1.00 97.88 87 SER A CA 1
ATOM 667 C C . SER A 1 87 ? 0.320 0.320 11.219 1.00 97.88 87 SER A C 1
ATOM 669 O O . SER A 1 87 ? -0.454 1.121 10.693 1.00 97.88 87 SER A O 1
ATOM 671 N N . ALA A 1 88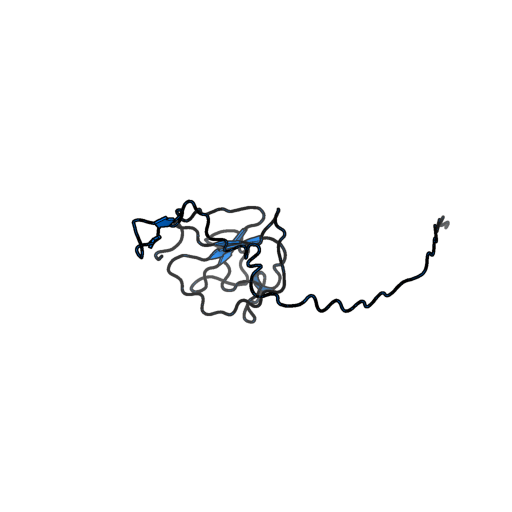 ? 0.807 -0.739 10.571 1.00 98.44 88 ALA A N 1
ATOM 672 C CA . ALA A 1 88 ? 0.450 -1.075 9.204 1.00 98.44 88 ALA A CA 1
ATOM 673 C C . ALA A 1 88 ? -1.032 -1.462 9.081 1.00 98.44 88 ALA A C 1
ATOM 675 O O . ALA A 1 88 ? -1.631 -2.047 9.993 1.00 98.44 88 ALA A O 1
ATOM 676 N N . TRP A 1 89 ? -1.614 -1.146 7.929 1.00 98.69 89 TRP A N 1
ATOM 677 C CA . TRP A 1 89 ? -2.941 -1.622 7.553 1.00 98.69 89 TRP A CA 1
ATOM 678 C C . TRP A 1 89 ? -2.902 -3.075 7.112 1.00 98.69 89 TRP A C 1
ATOM 680 O O . TRP A 1 89 ? -1.869 -3.561 6.649 1.00 98.69 89 TRP A O 1
ATOM 690 N N . LYS A 1 90 ? -4.050 -3.750 7.199 1.00 98.62 90 LYS A N 1
ATOM 691 C CA . LYS A 1 90 ? -4.202 -5.088 6.628 1.00 98.62 90 LYS A CA 1
ATOM 692 C C . LYS A 1 90 ? -4.407 -5.020 5.123 1.00 98.62 90 LYS A C 1
ATOM 694 O O . LYS A 1 90 ? -3.787 -5.759 4.361 1.00 98.62 90 LYS A O 1
ATOM 699 N N . HIS A 1 91 ? -5.269 -4.110 4.691 1.00 98.50 91 HIS A N 1
ATOM 700 C CA . HIS A 1 91 ? -5.658 -3.972 3.303 1.00 98.50 91 HIS A CA 1
ATOM 701 C C . HIS A 1 91 ? -5.236 -2.624 2.730 1.00 98.50 91 HIS A C 1
ATOM 703 O O . HIS A 1 91 ? -5.218 -1.590 3.396 1.00 98.50 91 HIS A O 1
ATOM 709 N N . HIS A 1 92 ? -4.941 -2.636 1.436 1.00 97.56 92 HIS A N 1
ATOM 710 C CA . HIS A 1 92 ? -4.798 -1.419 0.656 1.00 97.56 92 HIS A CA 1
ATOM 711 C C . HIS A 1 92 ? -6.164 -0.706 0.529 1.00 97.56 92 HIS A C 1
ATOM 713 O O . HIS A 1 92 ? -7.177 -1.387 0.388 1.00 97.56 92 HIS A O 1
ATOM 719 N N . PRO A 1 93 ? -6.244 0.638 0.458 1.00 96.69 93 PRO A N 1
ATOM 720 C CA . PRO A 1 93 ? -7.525 1.357 0.322 1.00 96.69 93 PRO A CA 1
ATOM 721 C C . PRO A 1 93 ? -8.371 0.943 -0.897 1.00 96.69 93 PRO A C 1
ATOM 723 O O . PRO A 1 93 ? -9.605 0.946 -0.876 1.00 96.69 93 PRO A O 1
ATOM 726 N N . TRP A 1 94 ? -7.689 0.565 -1.980 1.00 96.88 94 TRP A N 1
ATOM 727 C CA . TRP A 1 94 ? -8.289 0.033 -3.214 1.00 96.88 94 TRP A CA 1
ATOM 728 C C . TRP A 1 94 ? -8.792 -1.408 -3.111 1.00 96.88 94 TRP A C 1
ATOM 730 O O . TRP A 1 94 ? -9.369 -1.917 -4.073 1.00 96.88 94 TRP A O 1
ATOM 740 N N . ASP A 1 95 ? -8.603 -2.054 -1.967 1.00 97.56 95 ASP A N 1
ATOM 741 C CA . ASP A 1 95 ? -9.155 -3.369 -1.709 1.00 97.56 95 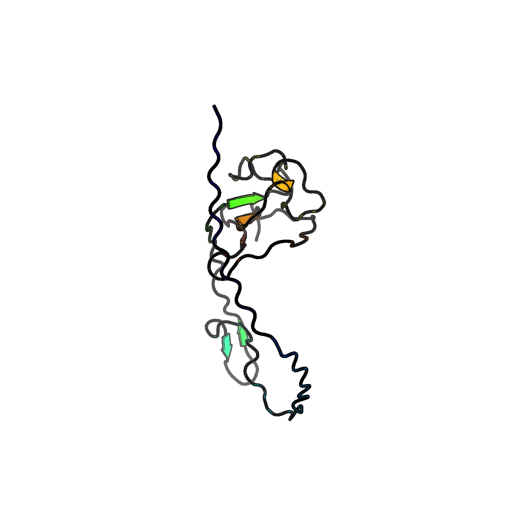ASP A CA 1
ATOM 742 C C . ASP A 1 95 ? -10.652 -3.291 -1.390 1.00 97.56 95 ASP A C 1
ATOM 744 O O . ASP A 1 95 ? -11.065 -2.493 -0.538 1.00 97.56 95 ASP A O 1
ATOM 748 N N . PRO A 1 96 ? -11.510 -4.099 -2.038 1.00 97.19 96 PRO A N 1
ATOM 749 C CA . PRO A 1 96 ? -12.907 -4.237 -1.646 1.00 97.19 96 PRO A CA 1
ATOM 750 C C . PRO A 1 96 ? -13.088 -4.570 -0.165 1.00 97.19 96 PRO A C 1
ATOM 752 O O . PRO A 1 96 ? -13.999 -4.013 0.448 1.00 97.19 96 PRO A O 1
ATOM 755 N N . ASN A 1 97 ? -12.201 -5.394 0.396 1.00 97.81 97 ASN A N 1
ATOM 756 C CA . ASN A 1 97 ? -12.249 -5.859 1.781 1.00 97.81 97 ASN A CA 1
ATOM 757 C C . ASN A 1 97 ? -11.633 -4.874 2.781 1.00 97.81 97 ASN A C 1
ATOM 759 O O . ASN A 1 97 ? -11.761 -5.092 3.983 1.00 97.81 97 ASN A O 1
ATOM 763 N N . ALA A 1 98 ? -10.998 -3.790 2.317 1.00 97.75 98 ALA A N 1
ATOM 764 C CA . ALA A 1 98 ? -10.498 -2.763 3.219 1.00 97.75 98 ALA A CA 1
ATOM 765 C C . ALA A 1 98 ? -11.638 -2.126 4.018 1.00 97.75 98 ALA A C 1
ATOM 767 O O . ALA A 1 98 ? -12.693 -1.774 3.474 1.00 97.75 98 ALA A O 1
ATOM 768 N N . SER A 1 99 ? -11.380 -1.925 5.304 1.00 98.38 99 SER A N 1
ATOM 769 C CA . SER A 1 99 ? -12.285 -1.307 6.271 1.00 98.38 99 SER A CA 1
ATOM 770 C C . SER A 1 99 ? -11.598 -0.139 6.999 1.00 98.38 99 SER A C 1
ATOM 772 O O . SER A 1 99 ? -10.534 0.311 6.577 1.00 98.38 99 SER A O 1
ATOM 774 N N . GLY A 1 100 ? -12.224 0.411 8.044 1.00 97.69 100 GLY A N 1
ATOM 775 C CA . GLY A 1 100 ? -11.590 1.380 8.946 1.00 97.69 100 GLY A CA 1
ATOM 776 C C . GLY A 1 100 ? -10.927 2.586 8.265 1.00 97.69 100 GLY A C 1
ATOM 777 O O . GLY A 1 100 ? -11.440 3.153 7.296 1.00 97.69 100 GLY A O 1
ATOM 778 N N . ASN A 1 101 ? -9.770 2.971 8.801 1.00 97.62 101 ASN A N 1
ATOM 779 C CA . ASN A 1 101 ? -8.958 4.077 8.304 1.00 97.62 101 ASN A CA 1
ATOM 780 C C . ASN A 1 101 ? -8.362 3.763 6.927 1.00 97.62 101 ASN A C 1
ATOM 782 O O . ASN A 1 101 ? -8.323 4.647 6.069 1.00 97.62 101 ASN A O 1
ATOM 786 N N . ALA A 1 102 ? -7.973 2.507 6.689 1.00 97.38 102 ALA A N 1
ATOM 787 C CA . ALA A 1 102 ? -7.440 2.059 5.405 1.00 97.38 102 ALA A CA 1
ATOM 788 C C . ALA A 1 102 ? -8.417 2.343 4.254 1.00 97.38 102 ALA A C 1
ATOM 790 O O . ALA A 1 102 ? -8.036 2.918 3.239 1.00 97.38 102 ALA A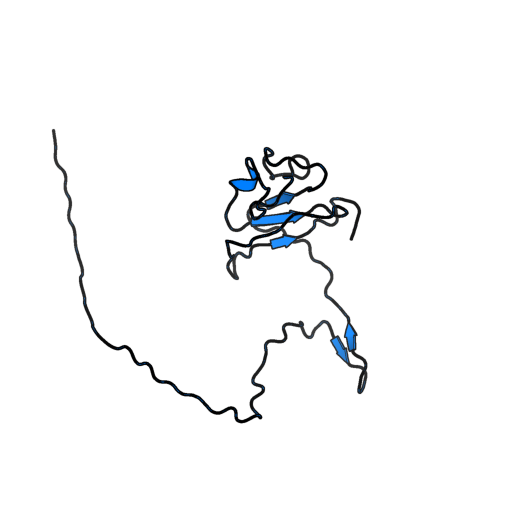 O 1
ATOM 791 N N . LYS A 1 103 ? -9.708 2.034 4.417 1.00 97.00 103 LYS A N 1
ATOM 792 C CA . LYS A 1 103 ? -10.731 2.280 3.385 1.00 97.00 103 LYS A CA 1
ATOM 793 C C . LYS A 1 103 ? -10.957 3.760 3.084 1.00 97.00 103 LYS A C 1
ATOM 795 O O . LYS A 1 103 ? -11.350 4.112 1.970 1.00 97.00 103 LYS A O 1
ATOM 800 N N . GLY A 1 104 ? -10.778 4.607 4.095 1.00 94.19 104 GLY A N 1
ATOM 801 C CA . GLY A 1 104 ? -10.967 6.051 3.998 1.00 94.19 104 GLY A CA 1
ATOM 802 C C . GLY A 1 104 ? -9.799 6.782 3.338 1.00 94.19 104 GLY A C 1
ATOM 803 O O . GLY A 1 104 ? -9.991 7.902 2.864 1.00 94.19 104 GLY A O 1
ATOM 804 N N . ALA A 1 105 ? -8.616 6.166 3.289 1.00 93.38 105 ALA A N 1
ATOM 805 C CA . ALA A 1 105 ? -7.433 6.777 2.702 1.00 93.38 105 ALA A CA 1
ATOM 806 C C . ALA A 1 105 ? -7.557 6.918 1.177 1.00 93.38 105 ALA A C 1
ATOM 808 O O . ALA A 1 105 ? -8.044 6.028 0.477 1.00 93.38 105 ALA A O 1
ATOM 809 N N . LYS A 1 106 ? -7.116 8.069 0.669 1.00 89.75 106 LYS A N 1
ATOM 810 C CA . LYS A 1 106 ? -7.166 8.470 -0.742 1.00 89.75 106 LYS A CA 1
ATOM 811 C C . LYS A 1 106 ? -5.975 9.359 -1.063 1.00 89.75 106 LYS A C 1
ATOM 813 O O . LYS A 1 106 ? -5.388 9.938 -0.151 1.00 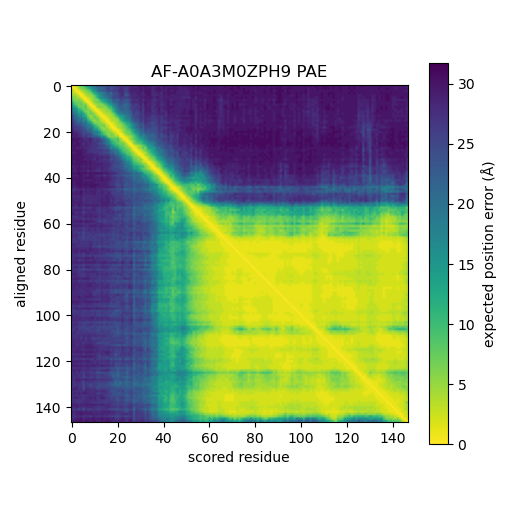89.75 106 LYS A O 1
ATOM 818 N N . GLY A 1 107 ? -5.700 9.548 -2.344 1.00 86.94 107 GLY A N 1
ATOM 819 C CA . GLY A 1 107 ? -4.688 10.471 -2.828 1.00 86.94 107 GLY A CA 1
ATOM 820 C C . GLY A 1 107 ? -3.426 9.781 -3.328 1.00 86.94 107 GLY A C 1
ATOM 821 O O . GLY A 1 107 ? -3.327 8.559 -3.446 1.00 86.94 107 GLY A O 1
ATOM 822 N N . ILE A 1 108 ? -2.447 10.615 -3.672 1.00 89.81 108 ILE A N 1
ATOM 823 C CA . ILE A 1 108 ? -1.188 10.170 -4.260 1.00 89.81 108 ILE A CA 1
ATOM 824 C C . ILE A 1 108 ? -0.219 9.800 -3.136 1.00 89.81 108 ILE A C 1
ATOM 826 O O . ILE A 1 108 ? 0.455 10.669 -2.584 1.00 89.81 108 ILE A O 1
ATOM 830 N N . CYS A 1 109 ? -0.147 8.505 -2.831 1.00 92.44 109 CYS A N 1
ATOM 831 C CA . CYS A 1 109 ? 0.709 7.964 -1.778 1.00 92.44 109 CYS A CA 1
ATOM 832 C C . CYS A 1 109 ? 1.697 6.918 -2.308 1.00 92.44 109 CYS A C 1
ATOM 834 O O . CYS A 1 109 ? 1.496 6.282 -3.350 1.00 92.44 109 CYS A O 1
ATOM 836 N N . THR A 1 110 ? 2.761 6.710 -1.538 1.00 95.44 110 THR A N 1
ATOM 837 C CA . THR A 1 110 ? 3.608 5.524 -1.628 1.00 95.44 110 THR A CA 1
ATOM 838 C C . THR A 1 110 ? 3.069 4.459 -0.672 1.00 95.44 110 THR A C 1
ATOM 840 O O . THR A 1 110 ? 3.089 4.641 0.542 1.00 95.44 110 THR A O 1
ATOM 843 N N . TYR A 1 111 ? 2.609 3.333 -1.206 1.00 96.19 111 TYR A N 1
ATOM 844 C CA . TYR A 1 111 ? 2.156 2.180 -0.435 1.00 96.19 111 TYR A CA 1
ATOM 845 C C . TYR A 1 111 ? 3.279 1.149 -0.346 1.00 96.19 111 TYR A C 1
ATOM 847 O O . TYR A 1 111 ? 3.734 0.617 -1.362 1.00 96.19 111 TYR A O 1
ATOM 855 N N . VAL A 1 112 ? 3.733 0.890 0.876 1.00 97.06 112 VAL A N 1
ATOM 856 C CA . VAL A 1 112 ? 4.816 -0.037 1.193 1.00 97.06 112 VAL A CA 1
ATOM 857 C C . VAL A 1 112 ? 4.210 -1.350 1.669 1.00 97.06 112 VAL A C 1
ATOM 859 O O . VAL A 1 112 ? 3.590 -1.397 2.728 1.00 97.06 112 VAL A O 1
ATOM 862 N N . PHE A 1 113 ? 4.398 -2.416 0.903 1.00 97.19 113 PHE A N 1
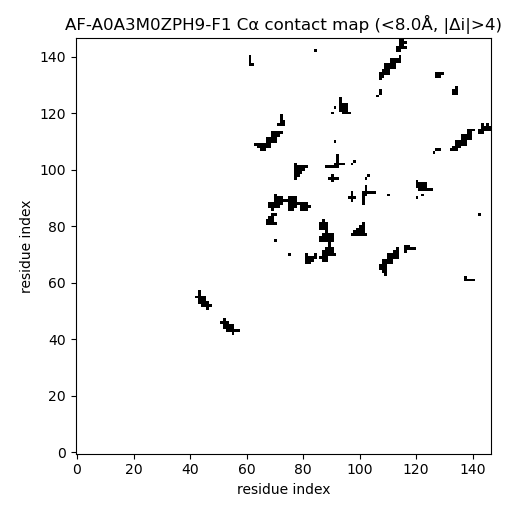ATOM 863 C CA . PHE A 1 113 ? 3.992 -3.770 1.265 1.00 97.19 113 PHE A CA 1
ATOM 864 C C . PHE A 1 113 ? 5.132 -4.468 2.010 1.00 97.19 113 PHE A C 1
ATOM 866 O O . PHE A 1 113 ? 6.299 -4.354 1.620 1.00 97.19 113 PHE A O 1
ATOM 873 N N . LYS A 1 114 ? 4.798 -5.189 3.081 1.00 97.25 114 LYS A N 1
ATOM 874 C CA . LYS A 1 114 ? 5.760 -5.991 3.842 1.00 97.25 114 LYS A CA 1
ATOM 875 C C . LYS A 1 114 ? 6.293 -7.155 2.999 1.00 97.25 114 LYS A C 1
ATOM 877 O O . LYS A 1 114 ? 5.515 -7.897 2.399 1.00 97.25 114 LYS A O 1
ATOM 882 N N . GLY A 1 115 ? 7.614 -7.322 2.973 1.00 96.25 115 GLY A N 1
ATOM 883 C CA . GLY A 1 115 ? 8.281 -8.455 2.330 1.00 96.25 115 GLY A CA 1
ATOM 884 C C . GLY A 1 115 ? 7.915 -9.785 2.990 1.00 96.25 115 GLY A C 1
ATOM 885 O O . GLY A 1 115 ? 7.602 -9.837 4.180 1.00 96.25 115 GLY A O 1
ATOM 886 N N . GLY A 1 116 ? 7.904 -10.863 2.206 1.00 95.56 116 GLY A N 1
ATOM 887 C CA . GLY A 1 116 ? 7.539 -12.201 2.693 1.00 95.56 116 GLY A CA 1
ATOM 888 C C . GLY A 1 116 ? 6.048 -12.445 2.921 1.00 95.56 116 GLY A C 1
ATOM 889 O O . GLY A 1 116 ? 5.637 -13.591 3.086 1.00 95.56 116 GLY A O 1
ATOM 890 N N . VAL A 1 117 ? 5.215 -11.402 2.888 1.00 96.31 117 VAL A N 1
ATOM 891 C CA . VAL A 1 117 ? 3.769 -11.525 3.087 1.00 96.31 117 VAL A CA 1
ATOM 892 C C . VAL A 1 117 ? 3.051 -11.560 1.742 1.00 96.31 117 VAL A C 1
ATOM 894 O O . VAL A 1 117 ? 3.126 -10.630 0.939 1.00 96.31 117 VAL A O 1
ATOM 897 N N . VAL A 1 118 ? 2.288 -12.629 1.504 1.00 95.69 118 VAL A N 1
ATOM 898 C CA . VAL A 1 118 ? 1.454 -12.746 0.302 1.00 95.69 118 VAL A CA 1
ATOM 899 C C . VAL A 1 118 ? 0.200 -11.892 0.468 1.00 95.69 118 VAL A C 1
ATOM 901 O O . VAL A 1 118 ? -0.683 -12.218 1.263 1.00 95.69 118 VAL A O 1
ATOM 904 N N . TYR A 1 119 ? 0.081 -10.834 -0.332 1.00 96.56 119 TYR A N 1
ATOM 905 C CA . TYR A 1 119 ? -1.144 -10.043 -0.416 1.00 96.56 119 TYR A CA 1
ATOM 906 C C . TYR A 1 119 ? -2.215 -10.817 -1.200 1.00 96.56 119 TYR A C 1
ATOM 908 O O . TYR A 1 119 ? -2.113 -10.970 -2.416 1.00 96.56 119 TYR A O 1
ATOM 916 N N . ARG A 1 120 ? -3.247 -11.327 -0.513 1.00 96.38 120 ARG A N 1
ATOM 917 C CA . ARG A 1 120 ? -4.328 -12.137 -1.127 1.00 96.38 120 ARG A CA 1
ATOM 918 C C . ARG A 1 120 ? -5.604 -11.342 -1.416 1.00 96.38 120 ARG A C 1
ATOM 920 O O . ARG A 1 120 ? -6.655 -11.927 -1.663 1.00 96.38 120 ARG A O 1
ATOM 927 N N . GLY A 1 121 ? -5.513 -10.022 -1.335 1.00 95.88 121 GLY A N 1
ATOM 928 C CA . GLY A 1 121 ? -6.590 -9.106 -1.669 1.00 95.88 121 GLY A CA 1
ATOM 929 C C . GLY A 1 121 ? -6.655 -8.767 -3.161 1.00 95.88 121 GLY A C 1
ATOM 930 O O . GLY A 1 121 ? -5.913 -9.315 -3.976 1.00 95.88 121 GLY A O 1
ATOM 931 N N . ALA A 1 122 ? -7.530 -7.830 -3.521 1.00 96.38 122 ALA A N 1
ATOM 932 C CA . ALA A 1 122 ? -7.702 -7.374 -4.901 1.00 96.38 122 ALA A CA 1
ATOM 933 C C . ALA A 1 122 ? -7.543 -5.857 -4.982 1.00 96.38 122 ALA A C 1
ATOM 935 O O . ALA A 1 122 ? -8.279 -5.132 -4.330 1.00 96.38 122 ALA A O 1
ATOM 936 N N . LEU A 1 123 ? -6.625 -5.352 -5.807 1.00 95.81 123 LEU A N 1
ATOM 937 C CA . LEU A 1 123 ? -6.429 -3.908 -5.965 1.00 95.81 123 LEU A CA 1
ATOM 938 C C . LEU A 1 123 ? -7.276 -3.377 -7.124 1.00 95.81 123 LEU A C 1
ATOM 940 O O . LEU A 1 123 ? -6.940 -3.570 -8.290 1.00 95.81 123 LEU A O 1
ATOM 944 N N . ILE A 1 124 ? -8.374 -2.685 -6.806 1.00 95.06 124 ILE A N 1
ATOM 945 C CA . ILE A 1 124 ? -9.203 -1.998 -7.804 1.00 95.06 124 ILE A CA 1
ATOM 946 C C . ILE A 1 124 ? -8.755 -0.539 -7.890 1.00 95.06 124 ILE A C 1
ATOM 948 O O . ILE A 1 124 ? -9.249 0.317 -7.154 1.00 95.06 124 ILE A O 1
ATOM 952 N N . CYS A 1 125 ? -7.813 -0.254 -8.788 1.00 90.62 125 CYS A N 1
ATOM 953 C CA . CYS A 1 125 ? -7.267 1.089 -8.978 1.00 90.62 125 CYS A CA 1
ATOM 954 C C . CYS A 1 125 ? -8.364 2.080 -9.394 1.00 90.62 125 CYS A C 1
ATOM 956 O O . CYS A 1 125 ? -8.974 1.940 -10.454 1.00 90.62 125 CYS A O 1
ATOM 958 N N . ARG A 1 126 ? -8.614 3.089 -8.552 1.00 82.75 126 ARG A N 1
ATOM 959 C CA . ARG A 1 126 ? -9.614 4.150 -8.796 1.00 82.75 126 ARG A CA 1
ATOM 960 C C . ARG A 1 126 ? -9.003 5.532 -8.985 1.00 82.75 126 ARG A C 1
ATOM 962 O O . ARG A 1 126 ? -9.713 6.466 -9.337 1.00 82.75 126 ARG A O 1
ATOM 969 N N . GLU A 1 127 ? -7.708 5.660 -8.734 1.00 88.38 127 GLU A N 1
ATOM 970 C CA . GLU A 1 127 ? -6.985 6.923 -8.772 1.00 88.38 127 GLU A CA 1
ATOM 971 C C . GLU A 1 127 ? -5.705 6.746 -9.587 1.00 88.38 127 GLU A C 1
ATOM 973 O O . GLU A 1 127 ? -5.187 5.638 -9.737 1.00 88.38 127 GLU A O 1
ATOM 978 N N . SER A 1 128 ? -5.209 7.853 -10.127 1.00 89.31 128 SER A N 1
ATOM 979 C CA . SER A 1 128 ? -3.961 7.896 -10.877 1.00 89.31 128 SER A CA 1
ATOM 980 C C . SER A 1 128 ? -3.109 9.039 -10.353 1.00 89.31 128 SER A C 1
ATOM 982 O O . SER A 1 128 ? -3.613 10.135 -10.112 1.00 89.31 128 SER A O 1
ATOM 984 N N . GLY A 1 129 ? -1.809 8.783 -10.219 1.00 89.44 129 GLY A N 1
ATOM 985 C CA . GLY A 1 129 ? -0.827 9.839 -10.006 1.00 89.44 129 GLY A CA 1
ATOM 986 C C . GLY A 1 129 ? -0.565 10.641 -11.283 1.00 89.44 129 GLY A C 1
ATOM 987 O O . GLY A 1 129 ? -1.152 10.396 -12.341 1.00 89.44 129 GLY A O 1
ATOM 988 N N . THR A 1 130 ? 0.373 11.576 -11.183 1.00 90.81 130 THR A N 1
ATOM 989 C CA . THR A 1 130 ? 0.950 12.306 -12.319 1.00 90.81 130 THR A CA 1
ATOM 990 C C . THR A 1 130 ? 2.398 11.869 -12.542 1.00 90.81 130 THR A C 1
ATOM 992 O O . THR A 1 130 ? 2.988 11.193 -11.703 1.00 90.81 130 THR A O 1
ATOM 995 N N . ALA A 1 131 ? 3.016 12.285 -13.649 1.00 88.69 131 ALA A N 1
ATOM 996 C CA . ALA A 1 131 ? 4.441 12.024 -13.872 1.00 88.69 131 ALA A CA 1
ATOM 997 C C . ALA A 1 131 ? 5.341 12.646 -12.782 1.00 88.69 131 ALA A C 1
ATOM 999 O O . ALA A 1 131 ? 6.368 12.070 -12.435 1.00 88.69 131 ALA A O 1
ATOM 1000 N N . ALA A 1 132 ? 4.946 13.802 -12.234 1.00 89.31 132 ALA A N 1
ATOM 1001 C CA . ALA A 1 132 ? 5.677 14.489 -11.170 1.00 89.31 132 ALA A CA 1
ATOM 1002 C C . ALA A 1 132 ? 5.394 13.904 -9.777 1.00 89.31 132 ALA A C 1
ATOM 1004 O O . ALA A 1 132 ? 6.243 13.975 -8.894 1.00 89.31 132 ALA A O 1
ATOM 1005 N N . GLN A 1 133 ? 4.203 13.336 -9.578 1.00 88.25 133 GLN A N 1
ATOM 1006 C CA . GLN A 1 133 ? 3.762 12.739 -8.320 1.00 88.25 133 GLN A CA 1
ATOM 1007 C C . GLN A 1 133 ? 3.080 11.399 -8.623 1.00 88.25 133 GLN A C 1
ATOM 1009 O O . GLN A 1 133 ? 1.852 11.342 -8.749 1.00 88.25 133 GLN A O 1
ATOM 1014 N N . PRO A 1 134 ? 3.860 10.329 -8.839 1.00 92.62 134 PRO A N 1
ATOM 1015 C CA . PRO A 1 134 ? 3.305 9.016 -9.125 1.00 92.62 134 PRO A CA 1
ATOM 1016 C C . PRO A 1 134 ? 2.783 8.351 -7.848 1.00 92.62 134 PRO A C 1
ATOM 1018 O O . PRO A 1 134 ? 3.339 8.535 -6.768 1.00 92.62 134 PRO A O 1
ATOM 1021 N N . ILE A 1 135 ? 1.763 7.504 -7.995 1.00 93.06 135 ILE A N 1
ATOM 1022 C CA . ILE A 1 135 ? 1.408 6.520 -6.966 1.00 93.06 135 ILE A CA 1
ATOM 1023 C C . ILE A 1 135 ? 2.418 5.382 -7.062 1.00 93.06 135 ILE A C 1
ATOM 1025 O O . ILE A 1 135 ? 2.696 4.887 -8.158 1.00 93.06 135 ILE A O 1
ATOM 1029 N N . ARG A 1 136 ? 2.986 4.976 -5.928 1.00 93.69 136 ARG A N 1
ATOM 1030 C CA . ARG A 1 136 ? 4.030 3.948 -5.874 1.00 93.69 136 ARG A CA 1
ATOM 1031 C C . ARG A 1 136 ? 3.544 2.776 -5.039 1.00 93.69 136 ARG A C 1
ATOM 1033 O O . ARG A 1 136 ? 3.167 2.970 -3.893 1.00 93.69 136 ARG A O 1
ATOM 1040 N N . LEU A 1 137 ? 3.579 1.576 -5.608 1.00 94.19 137 LEU A N 1
ATOM 1041 C CA . LEU A 1 137 ? 3.396 0.325 -4.873 1.00 94.19 137 LEU A CA 1
ATOM 1042 C C . LEU A 1 137 ? 4.770 -0.332 -4.787 1.00 94.19 137 LEU A C 1
ATOM 1044 O O . LEU A 1 137 ? 5.343 -0.696 -5.813 1.00 94.19 137 LEU A O 1
ATOM 1048 N N . VAL A 1 138 ? 5.340 -0.379 -3.590 1.00 94.62 138 VAL A N 1
ATOM 1049 C CA . VAL A 1 138 ? 6.743 -0.748 -3.371 1.00 94.62 138 VAL A CA 1
ATOM 1050 C C . VAL A 1 138 ? 6.865 -1.692 -2.183 1.00 94.62 138 VAL A C 1
ATOM 1052 O O . VAL A 1 138 ? 5.959 -1.789 -1.361 1.00 94.62 138 VAL A O 1
ATOM 1055 N N . ARG A 1 139 ? 8.010 -2.360 -2.065 1.00 93.69 139 ARG A N 1
ATOM 1056 C CA . ARG A 1 139 ? 8.432 -3.065 -0.847 1.00 93.69 139 ARG A CA 1
ATOM 1057 C C . ARG A 1 139 ? 9.636 -2.374 -0.223 1.00 93.69 139 ARG A C 1
ATOM 1059 O O . ARG A 1 139 ? 10.509 -1.895 -0.945 1.00 93.69 139 ARG A O 1
ATOM 1066 N N . ASP A 1 140 ? 9.704 -2.331 1.098 1.00 94.00 140 ASP A N 1
ATOM 1067 C CA . ASP A 1 140 ? 10.920 -1.929 1.809 1.00 94.00 140 ASP A CA 1
ATOM 1068 C C . ASP A 1 140 ? 11.778 -3.187 2.044 1.00 94.00 140 ASP A C 1
ATOM 1070 O O . ASP A 1 140 ? 11.328 -4.070 2.776 1.00 94.00 140 ASP A O 1
ATOM 1074 N N . PRO A 1 141 ? 12.989 -3.304 1.460 1.00 91.75 141 PRO A N 1
ATOM 1075 C CA . PRO A 1 141 ? 13.856 -4.471 1.650 1.00 91.75 141 PRO A CA 1
ATOM 1076 C C . PRO A 1 141 ? 14.262 -4.714 3.109 1.00 91.75 141 PRO A C 1
ATOM 1078 O O . PRO A 1 141 ? 14.691 -5.809 3.450 1.00 91.75 141 PRO A O 1
ATOM 1081 N N . SER A 1 142 ? 14.142 -3.704 3.975 1.00 93.12 142 SER A N 1
ATOM 1082 C CA . SER A 1 142 ? 14.411 -3.820 5.412 1.00 93.12 142 SER A CA 1
ATOM 1083 C C . SER A 1 142 ? 13.197 -4.273 6.233 1.00 93.12 142 SER A C 1
ATOM 1085 O O . SER A 1 142 ? 13.261 -4.272 7.464 1.00 93.12 142 SER A O 1
ATOM 1087 N N . TRP A 1 143 ? 12.061 -4.585 5.598 1.00 95.38 143 TRP A N 1
ATOM 1088 C CA . TRP A 1 143 ? 10.821 -4.913 6.299 1.00 95.38 143 TRP A CA 1
ATOM 1089 C C . TRP A 1 143 ? 10.176 -6.210 5.812 1.00 95.38 143 TRP A C 1
ATOM 1091 O O . TRP A 1 143 ? 9.525 -6.246 4.768 1.00 95.38 143 TRP A O 1
ATOM 1101 N N . GLY A 1 144 ? 10.279 -7.240 6.655 1.00 93.12 144 GLY A N 1
ATOM 1102 C CA . GLY A 1 144 ? 9.782 -8.586 6.383 1.00 93.12 144 GLY A CA 1
ATOM 1103 C C . GLY A 1 144 ? 10.821 -9.466 5.686 1.00 93.12 144 GLY A C 1
ATOM 1104 O O . GLY A 1 144 ? 11.785 -8.966 5.112 1.00 93.12 144 GLY A O 1
ATOM 1105 N N . ASP A 1 145 ? 10.608 -10.779 5.750 1.00 87.56 145 ASP A N 1
ATOM 1106 C CA . ASP A 1 145 ? 11.542 -11.784 5.242 1.00 87.56 145 ASP A CA 1
ATOM 1107 C C . ASP A 1 145 ? 10.995 -12.381 3.940 1.00 87.56 145 ASP A C 1
ATOM 1109 O O . ASP A 1 145 ? 10.144 -13.267 3.962 1.00 87.56 145 ASP A O 1
ATOM 1113 N N . GLY A 1 146 ? 11.445 -11.893 2.784 1.00 75.44 146 GLY A N 1
ATOM 1114 C CA . GLY A 1 146 ? 11.104 -12.504 1.495 1.00 75.44 146 GLY A CA 1
ATOM 1115 C C . GLY A 1 146 ? 11.217 -11.551 0.316 1.00 75.44 146 GLY A C 1
ATOM 1116 O O . GLY A 1 146 ? 11.007 -10.344 0.484 1.00 75.44 146 GLY A O 1
ATOM 1117 N N . ASP A 1 147 ? 11.549 -12.117 -0.851 1.00 60.53 147 ASP A N 1
ATOM 1118 C CA . ASP A 1 147 ? 11.844 -11.398 -2.094 1.00 60.53 147 ASP A CA 1
ATOM 1119 C C . ASP A 1 147 ? 10.723 -11.348 -3.133 1.00 60.53 147 ASP A C 1
ATOM 1121 O O . ASP A 1 147 ? 10.063 -12.386 -3.354 1.00 60.53 147 ASP A O 1
#

Radius of gyration: 25.14 Å; Cα contacts (8 Å, |Δi|>4): 216; chains: 1; bounding box: 54×60×59 Å